Protein AF-A0A7C4LQZ0-F1 (afdb_monomer)

Solvent-accessible surface area (backbone atoms only — not comparable to full-atom values): 9774 Å² total; per-residue (Å²): 129,70,70,65,55,57,55,51,52,51,52,52,52,51,52,50,50,53,51,52,52,53,49,63,69,51,49,65,73,72,54,68,80,52,70,69,57,50,51,54,52,51,54,49,56,50,50,54,28,35,52,75,36,65,26,70,65,49,38,49,55,51,54,41,56,69,41,57,92,78,48,54,64,50,60,37,47,88,55,98,81,43,86,58,86,72,68,54,68,38,60,46,53,56,55,53,59,33,38,37,37,43,51,55,95,96,46,64,38,33,40,39,36,32,54,41,47,58,87,64,88,63,98,80,52,56,66,54,32,29,41,38,35,52,61,44,97,70,62,76,85,63,71,90,77,64,73,57,92,91,42,79,58,94,62,52,78,43,81,76,51,80,44,35,28,40,38,69

Nearest PDB structures (foldseek):
  8u1v-assembly1_B  TM=2.379E-01  e=8.436E+00  Norovirus Hu/GII.4/Sydney/NSW0514/2012/AU

Foldseek 3Di:
DPPVVVVVVVVVVVVVVVVVVVCVVCVVVVPPDDPVVLVVVLVVLQQVLQVVLVHDVNVLVQLLVVCPPPDQKAKDAPDPDGPDPDRDSSLVSLVFGMWIWHDDVVDFTKIKTWRAWDPDPDDDTIDTKIKIFGNDDDDLPDDDAPDDPNDRDDWDWADPDSGMIMID

Radius of gyration: 24.93 Å; Cα contacts (8 Å, |Δi|>4): 210; chains: 1; bounding box: 62×31×78 Å

Sequence (168 aa):
MKKNLRTRIFFCLLAALVVAILIGFLLPAYSGPSWAAQRKRQRQIVRDRVEAAGGWNVLHQQCLGLFENGKTEFFWTPIPYNVISNLPPAIAGLKPRKIEGYAAPNEPLIVRIRLFGTHSTGTRGIPYYGLWVVCSPMPETYIPTINFGGSTVTGVIQKITNSVFEVY

Structure (mmCIF, N/CA/C/O backbone):
data_AF-A0A7C4LQZ0-F1
#
_entry.id   AF-A0A7C4LQZ0-F1
#
loop_
_atom_site.group_PDB
_atom_site.id
_atom_site.type_symbol
_atom_site.label_atom_id
_atom_site.label_alt_id
_atom_site.label_comp_id
_atom_site.label_asym_id
_atom_site.label_entity_id
_atom_site.label_seq_id
_atom_site.pdbx_PDB_ins_code
_atom_site.Cartn_x
_atom_site.Cartn_y
_atom_site.Cartn_z
_atom_site.occupancy
_atom_site.B_iso_or_equiv
_atom_site.auth_seq_id
_atom_site.auth_comp_id
_atom_site.auth_asym_id
_atom_site.auth_atom_id
_atom_site.pdbx_PDB_model_num
ATOM 1 N N . MET A 1 1 ? 47.211 0.181 -58.637 1.00 55.16 1 MET A N 1
ATOM 2 C CA . MET A 1 1 ? 47.078 -0.081 -57.179 1.00 55.16 1 MET A CA 1
ATOM 3 C C . MET A 1 1 ? 45.968 0.688 -56.431 1.00 55.16 1 MET A C 1
ATOM 5 O O . MET A 1 1 ? 45.647 0.278 -55.327 1.00 55.16 1 MET A O 1
ATOM 9 N N . LYS A 1 2 ? 45.325 1.744 -56.974 1.00 54.31 2 LYS A N 1
ATOM 10 C CA . LYS A 1 2 ? 44.314 2.553 -56.236 1.00 54.31 2 LYS A CA 1
ATOM 11 C C . LYS A 1 2 ? 42.894 1.950 -56.112 1.00 54.31 2 LYS A C 1
ATOM 13 O O . LYS A 1 2 ? 42.162 2.342 -55.208 1.00 54.31 2 LYS A O 1
ATOM 18 N N . LYS A 1 3 ? 42.489 1.006 -56.978 1.00 57.69 3 LYS A N 1
ATOM 19 C CA . LYS A 1 3 ? 41.125 0.422 -56.968 1.00 57.69 3 LYS A CA 1
ATOM 20 C C . LYS A 1 3 ? 40.831 -0.401 -55.702 1.00 57.69 3 LYS A C 1
ATOM 22 O O . LYS A 1 3 ? 39.755 -0.262 -55.138 1.00 57.69 3 LYS A O 1
ATOM 27 N N . ASN A 1 4 ? 41.814 -1.142 -55.189 1.00 67.38 4 ASN A N 1
ATOM 28 C CA . ASN A 1 4 ? 41.632 -2.017 -54.021 1.00 67.38 4 ASN A CA 1
ATOM 29 C C . ASN A 1 4 ? 41.434 -1.249 -52.703 1.00 67.38 4 ASN A C 1
ATOM 31 O O . ASN A 1 4 ? 40.817 -1.773 -51.779 1.00 67.38 4 ASN A O 1
ATOM 35 N N . LEU A 1 5 ? 41.924 -0.007 -52.609 1.00 74.12 5 LEU A N 1
ATOM 36 C CA . LEU A 1 5 ? 41.797 0.812 -51.400 1.00 74.12 5 LEU A CA 1
ATOM 37 C C . LEU A 1 5 ? 40.371 1.355 -51.229 1.00 74.12 5 LEU A C 1
ATOM 39 O O . LEU A 1 5 ? 39.818 1.289 -50.137 1.00 74.12 5 LEU A O 1
ATOM 43 N N . ARG A 1 6 ? 39.746 1.823 -52.319 1.00 76.06 6 ARG A N 1
ATOM 44 C CA . ARG A 1 6 ? 38.359 2.319 -52.298 1.00 76.06 6 ARG A CA 1
ATOM 45 C C . ARG A 1 6 ? 37.364 1.218 -51.947 1.00 76.06 6 ARG A C 1
ATOM 47 O O . ARG A 1 6 ? 36.479 1.444 -51.132 1.00 76.06 6 ARG A O 1
ATOM 54 N N . THR A 1 7 ? 37.551 0.023 -52.503 1.00 78.69 7 THR A N 1
ATOM 55 C CA . THR A 1 7 ? 36.700 -1.133 -52.203 1.00 78.69 7 THR A CA 1
ATOM 56 C C . THR A 1 7 ? 36.813 -1.540 -50.732 1.00 78.69 7 THR A C 1
ATOM 58 O O . THR A 1 7 ? 35.797 -1.747 -50.080 1.00 78.69 7 THR A O 1
ATOM 61 N N . ARG A 1 8 ? 38.029 -1.569 -50.166 1.00 83.00 8 ARG A N 1
ATOM 62 C CA . ARG A 1 8 ? 38.244 -1.879 -48.740 1.00 83.00 8 ARG A CA 1
ATOM 63 C C . ARG A 1 8 ? 37.619 -0.840 -47.808 1.00 83.00 8 ARG A C 1
ATOM 65 O O . ARG A 1 8 ? 36.958 -1.221 -46.852 1.00 83.00 8 ARG A O 1
ATOM 72 N N . ILE A 1 9 ? 37.773 0.452 -48.110 1.00 83.44 9 ILE A N 1
ATOM 73 C CA . ILE A 1 9 ? 37.155 1.534 -47.325 1.00 83.44 9 ILE A CA 1
ATOM 74 C C . ILE A 1 9 ? 35.628 1.410 -47.347 1.00 83.44 9 ILE A C 1
ATOM 76 O O . ILE A 1 9 ? 34.993 1.519 -46.302 1.00 83.44 9 ILE A O 1
ATOM 80 N N . PHE A 1 10 ? 35.045 1.127 -48.515 1.00 85.12 10 PHE A N 1
ATOM 81 C CA . PHE A 1 10 ? 33.604 0.934 -48.650 1.00 85.12 10 PHE A CA 1
ATOM 82 C C . PHE A 1 10 ? 33.094 -0.237 -47.797 1.00 85.12 10 PHE A C 1
ATOM 84 O O . PHE A 1 10 ? 32.128 -0.072 -47.057 1.00 85.12 10 PHE A O 1
ATOM 91 N N . PHE A 1 11 ? 33.775 -1.387 -47.824 1.00 87.38 11 PHE A N 1
ATOM 92 C CA . PHE A 1 11 ? 33.406 -2.532 -46.985 1.00 87.38 11 PHE A CA 1
ATOM 93 C C . PHE A 1 11 ? 33.560 -2.249 -45.485 1.00 87.38 11 PHE A C 1
ATOM 95 O O . PHE A 1 11 ? 32.699 -2.661 -44.712 1.00 87.38 11 PHE A O 1
ATOM 102 N N . CYS A 1 12 ? 34.592 -1.511 -45.062 1.00 88.00 12 CYS A N 1
ATOM 103 C CA . CYS A 1 12 ? 34.747 -1.117 -43.658 1.00 88.00 12 CYS A CA 1
ATOM 104 C C . CYS A 1 12 ? 33.623 -0.183 -43.190 1.00 88.00 12 CYS A C 1
ATOM 106 O O . CYS A 1 12 ? 33.100 -0.364 -42.094 1.00 88.00 12 CYS A O 1
ATOM 108 N N . LEU A 1 13 ? 33.226 0.791 -44.016 1.00 89.06 13 LEU A N 1
ATOM 109 C CA . LEU A 1 13 ? 32.120 1.698 -43.696 1.00 89.06 13 LEU A CA 1
ATOM 110 C C . LEU A 1 13 ? 30.779 0.960 -43.652 1.00 89.06 13 LEU A C 1
ATOM 112 O O . LEU A 1 13 ? 29.986 1.196 -42.745 1.00 89.06 13 LEU A O 1
ATOM 116 N N . LEU A 1 14 ? 30.550 0.031 -44.584 1.00 91.19 14 LEU A N 1
ATOM 117 C CA . LEU A 1 14 ? 29.354 -0.808 -44.593 1.00 91.19 14 LEU A CA 1
ATOM 118 C C . LEU A 1 14 ? 29.297 -1.706 -43.347 1.00 91.19 14 LEU A C 1
ATOM 120 O O . LEU A 1 14 ? 28.261 -1.785 -42.695 1.00 91.19 14 LEU A O 1
ATOM 124 N N . ALA A 1 15 ? 30.415 -2.336 -42.976 1.00 89.94 15 ALA A N 1
ATOM 125 C CA . ALA A 1 15 ? 30.504 -3.154 -41.770 1.00 89.94 15 ALA A CA 1
ATOM 126 C C . ALA A 1 15 ? 30.275 -2.322 -40.497 1.00 89.94 15 ALA A C 1
ATOM 128 O O . ALA A 1 15 ? 29.508 -2.733 -39.630 1.00 89.94 15 ALA A O 1
ATOM 129 N N . ALA A 1 16 ? 30.871 -1.129 -40.404 1.00 89.19 16 ALA A N 1
ATOM 130 C CA . ALA A 1 16 ? 30.655 -0.215 -39.284 1.00 89.19 16 ALA A CA 1
ATOM 131 C C . ALA A 1 16 ? 29.189 0.241 -39.184 1.00 89.19 16 ALA A C 1
ATOM 133 O O . ALA A 1 16 ? 28.641 0.292 -38.085 1.00 89.19 16 ALA A O 1
ATOM 134 N N . LEU A 1 17 ? 28.534 0.510 -40.319 1.00 91.38 17 LEU A N 1
ATOM 135 C CA . LEU A 1 17 ? 27.113 0.855 -40.371 1.00 91.38 17 LEU A CA 1
ATOM 136 C C . LEU A 1 17 ? 26.239 -0.304 -39.875 1.00 91.38 17 LEU A C 1
ATOM 138 O O . LEU A 1 17 ? 25.355 -0.093 -39.049 1.00 91.38 17 LEU A O 1
ATOM 142 N N . VAL A 1 18 ? 26.504 -1.531 -40.330 1.00 91.56 18 VAL A N 1
ATOM 143 C CA . VAL A 1 18 ? 25.766 -2.727 -39.891 1.00 91.56 18 VAL A CA 1
ATOM 144 C C . VAL A 1 18 ? 25.942 -2.952 -38.390 1.00 91.56 18 VAL A C 1
ATOM 146 O O . VAL A 1 18 ? 24.959 -3.185 -37.691 1.00 91.56 18 VAL A O 1
ATOM 149 N N . VAL A 1 19 ? 27.164 -2.813 -37.868 1.00 90.31 19 VAL A N 1
ATOM 150 C CA . VAL A 1 19 ? 27.434 -2.919 -36.427 1.00 90.31 19 VAL A CA 1
ATOM 151 C C . VAL A 1 19 ? 26.705 -1.820 -35.647 1.00 90.31 19 VAL A C 1
ATOM 153 O O . VAL A 1 19 ? 26.077 -2.119 -34.636 1.00 90.31 19 VAL A O 1
ATOM 156 N N . ALA A 1 20 ? 26.711 -0.573 -36.124 1.00 87.00 20 ALA A N 1
ATOM 157 C CA . ALA A 1 20 ? 25.995 0.528 -35.480 1.00 87.00 20 ALA A CA 1
ATOM 158 C C . ALA A 1 20 ? 24.473 0.303 -35.453 1.00 87.00 20 ALA A C 1
ATOM 160 O O . ALA A 1 20 ? 23.835 0.557 -34.432 1.00 87.00 20 ALA A O 1
ATOM 161 N N . ILE A 1 21 ? 23.896 -0.228 -36.538 1.00 87.06 21 ILE A N 1
ATOM 162 C CA . ILE A 1 21 ? 22.474 -0.590 -36.610 1.00 87.06 21 ILE A CA 1
ATOM 163 C C . ILE A 1 21 ? 22.163 -1.719 -35.619 1.00 87.06 21 ILE A C 1
ATOM 165 O O . ILE A 1 21 ? 21.220 -1.602 -34.839 1.00 87.06 21 ILE A O 1
ATOM 169 N N . LEU A 1 22 ? 22.974 -2.781 -35.590 1.00 83.44 22 LEU A N 1
ATOM 170 C CA . LEU A 1 22 ? 22.795 -3.897 -34.656 1.00 83.44 22 LEU A CA 1
ATOM 171 C C . LEU A 1 22 ? 22.898 -3.441 -33.193 1.00 83.44 22 LEU A C 1
ATOM 173 O O . LEU A 1 22 ? 22.072 -3.832 -32.372 1.00 83.44 22 LEU A O 1
ATOM 177 N N . ILE A 1 23 ? 23.851 -2.563 -32.871 1.00 79.50 23 ILE A N 1
ATOM 178 C CA . ILE A 1 23 ? 23.969 -1.957 -31.539 1.00 79.50 23 ILE A CA 1
ATOM 179 C C . ILE A 1 23 ? 22.724 -1.115 -31.226 1.00 79.50 23 ILE A C 1
ATOM 181 O O . ILE A 1 23 ? 22.154 -1.256 -30.148 1.00 79.50 23 ILE A O 1
ATOM 185 N N . GLY A 1 24 ? 22.243 -0.300 -32.171 1.00 76.31 24 GLY A N 1
ATOM 186 C CA . GLY A 1 24 ? 21.025 0.501 -32.014 1.00 76.31 24 GLY A CA 1
ATOM 187 C C . GLY A 1 24 ? 19.773 -0.324 -31.697 1.00 76.31 24 GLY A C 1
ATOM 188 O O . GLY A 1 24 ? 18.963 0.097 -30.875 1.00 76.31 24 GLY A O 1
ATOM 189 N N . PHE A 1 25 ? 19.640 -1.519 -32.279 1.00 72.69 25 PHE A N 1
ATOM 190 C CA . PHE A 1 25 ? 18.537 -2.443 -31.986 1.00 72.69 25 PHE A CA 1
ATOM 191 C C . PHE A 1 25 ? 18.699 -3.207 -30.662 1.00 72.69 25 PHE A C 1
ATOM 193 O O . PHE A 1 25 ? 17.697 -3.572 -30.049 1.00 72.69 25 PHE A O 1
ATOM 200 N N . LEU A 1 26 ? 19.931 -3.436 -30.196 1.00 66.62 26 LEU A N 1
ATOM 201 C CA . LEU A 1 26 ? 20.209 -4.165 -28.950 1.00 66.62 26 LEU A CA 1
ATOM 202 C C . LEU A 1 26 ? 20.240 -3.260 -27.704 1.00 66.62 26 LEU A C 1
ATOM 204 O O . LEU A 1 26 ? 19.975 -3.729 -26.598 1.00 66.62 26 LEU A O 1
ATOM 208 N N . LEU A 1 27 ? 20.513 -1.960 -27.856 1.00 62.31 27 LEU A N 1
ATOM 209 C CA . LEU A 1 27 ? 20.571 -0.996 -26.747 1.00 62.31 27 LEU A CA 1
ATOM 210 C C . LEU A 1 27 ? 19.259 -0.851 -25.939 1.00 62.31 27 LEU A C 1
ATOM 212 O O . LEU A 1 27 ? 19.346 -0.815 -24.707 1.00 62.31 27 LEU A O 1
ATOM 216 N N . PRO A 1 28 ? 18.049 -0.830 -26.543 1.00 59.34 28 PRO A N 1
ATOM 217 C CA . PRO A 1 28 ? 16.790 -0.744 -25.796 1.00 59.34 28 PRO A CA 1
ATOM 218 C C . PRO A 1 28 ? 16.551 -1.934 -24.860 1.00 59.34 28 PRO A C 1
ATOM 220 O O . PRO A 1 28 ? 15.840 -1.795 -23.869 1.00 59.34 28 PRO A O 1
ATOM 223 N N . ALA A 1 29 ? 17.151 -3.095 -25.147 1.00 58.00 29 ALA A N 1
ATOM 224 C CA . ALA A 1 29 ? 17.034 -4.285 -24.307 1.00 58.00 29 ALA A CA 1
ATOM 225 C C . ALA A 1 29 ? 17.893 -4.201 -23.029 1.00 58.00 29 ALA A C 1
ATOM 227 O O . ALA A 1 29 ? 17.626 -4.915 -22.063 1.00 58.00 29 ALA A O 1
ATOM 228 N N . TYR A 1 30 ? 18.906 -3.326 -23.000 1.00 59.34 30 TYR A N 1
ATOM 229 C CA . TYR A 1 30 ? 19.815 -3.169 -21.857 1.00 59.34 30 TYR A CA 1
ATOM 230 C C . TYR A 1 30 ? 19.331 -2.119 -20.843 1.00 59.34 30 TYR A C 1
ATOM 232 O O . TYR A 1 30 ? 19.638 -2.177 -19.645 1.00 59.34 30 TYR A O 1
ATOM 240 N N . SER A 1 31 ? 18.530 -1.157 -21.303 1.00 61.38 31 SER A N 1
ATOM 241 C CA . SER A 1 31 ? 17.710 -0.321 -20.434 1.00 61.38 31 SER A CA 1
ATOM 242 C C . SER A 1 31 ? 16.504 -1.144 -19.995 1.00 61.38 31 SER A C 1
ATOM 244 O O . SER A 1 31 ? 15.602 -1.380 -20.790 1.00 61.38 31 SER A O 1
ATOM 246 N N . GLY A 1 32 ? 16.491 -1.617 -18.747 1.00 65.00 32 GLY A N 1
ATOM 247 C CA . GLY A 1 32 ? 15.326 -2.300 -18.177 1.00 65.00 32 GLY A CA 1
ATOM 248 C C . GLY A 1 32 ? 14.010 -1.519 -18.372 1.00 65.00 32 GLY A C 1
ATOM 249 O O . GLY A 1 32 ? 14.022 -0.365 -18.805 1.00 65.00 32 GLY A O 1
ATOM 250 N N . PRO A 1 33 ? 12.854 -2.127 -18.051 1.00 69.88 33 PRO A N 1
ATOM 251 C CA . PRO A 1 33 ? 11.552 -1.524 -18.325 1.00 69.88 33 PRO A CA 1
ATOM 252 C C . PRO A 1 33 ? 11.461 -0.103 -17.762 1.00 69.88 33 PRO A C 1
ATOM 254 O O . PRO A 1 33 ? 11.944 0.174 -16.664 1.00 69.88 33 PRO A O 1
ATOM 257 N N . SER A 1 34 ? 10.810 0.794 -18.507 1.00 80.19 34 SER A N 1
ATOM 258 C CA . SER A 1 34 ? 10.592 2.163 -18.041 1.00 80.19 34 SER A CA 1
ATOM 259 C C . SER A 1 34 ? 9.824 2.172 -16.715 1.00 80.19 34 SER A C 1
ATOM 261 O O . SER A 1 34 ? 9.011 1.285 -16.435 1.00 80.19 34 SER A O 1
ATOM 263 N N . TRP A 1 35 ? 10.015 3.220 -15.911 1.00 76.31 35 TRP A N 1
ATOM 264 C CA . TRP A 1 35 ? 9.302 3.361 -14.639 1.00 76.31 35 TRP A CA 1
ATOM 265 C C . TRP A 1 35 ? 7.782 3.308 -14.791 1.00 76.31 35 TRP A C 1
ATOM 267 O O . TRP A 1 35 ? 7.094 2.702 -13.971 1.00 76.31 35 TRP A O 1
ATOM 277 N N . ALA A 1 36 ? 7.249 3.887 -15.868 1.00 81.25 36 ALA A N 1
ATOM 278 C CA . ALA A 1 36 ? 5.826 3.821 -16.175 1.00 81.25 36 ALA A CA 1
ATOM 279 C C . ALA A 1 36 ? 5.353 2.373 -16.399 1.00 81.25 36 ALA A C 1
ATOM 281 O O . ALA A 1 36 ? 4.325 1.972 -15.850 1.00 81.25 36 ALA A O 1
ATOM 282 N N . ALA A 1 37 ? 6.123 1.570 -17.143 1.00 84.56 37 ALA A N 1
ATOM 283 C CA . ALA A 1 37 ? 5.816 0.162 -17.372 1.00 84.56 37 ALA A CA 1
ATOM 284 C C . ALA A 1 37 ? 5.903 -0.660 -16.076 1.00 84.56 37 ALA A C 1
ATOM 286 O O . ALA A 1 37 ? 5.025 -1.480 -15.800 1.00 84.56 37 ALA A O 1
ATOM 287 N N . GLN A 1 38 ? 6.914 -0.403 -15.240 1.00 84.19 38 GLN A N 1
ATOM 288 C CA . GLN A 1 38 ? 7.061 -1.078 -13.952 1.00 84.19 38 GLN A CA 1
ATOM 289 C C . GLN A 1 38 ? 5.915 -0.745 -12.988 1.00 84.19 38 GLN A C 1
ATOM 291 O O . GLN A 1 38 ? 5.345 -1.666 -12.405 1.00 84.19 38 GLN A O 1
ATOM 296 N N . ARG A 1 39 ? 5.517 0.531 -12.875 1.00 84.50 39 ARG A N 1
ATOM 297 C CA . ARG A 1 39 ? 4.362 0.946 -12.060 1.00 84.50 39 ARG A CA 1
ATOM 298 C C . ARG A 1 39 ? 3.065 0.316 -12.549 1.00 84.50 39 ARG A C 1
ATOM 300 O O . ARG A 1 39 ? 2.304 -0.206 -11.741 1.00 84.50 39 ARG A O 1
ATOM 307 N N . LYS A 1 40 ? 2.831 0.293 -13.868 1.00 89.44 40 LYS A N 1
ATOM 308 C CA . LYS A 1 40 ? 1.658 -0.373 -14.457 1.00 89.44 40 LYS A CA 1
ATOM 309 C C . LYS A 1 40 ? 1.615 -1.854 -14.073 1.00 89.44 40 LYS A C 1
ATOM 311 O O . LYS A 1 40 ? 0.570 -2.345 -13.656 1.00 89.44 40 LYS A O 1
ATOM 316 N N . ARG A 1 41 ? 2.754 -2.549 -14.154 1.00 90.31 41 ARG A N 1
ATOM 317 C CA . ARG A 1 41 ? 2.868 -3.958 -13.756 1.00 90.31 41 ARG A CA 1
ATOM 318 C C . ARG A 1 41 ? 2.640 -4.162 -12.256 1.00 90.31 41 ARG A C 1
ATOM 320 O O . ARG A 1 41 ? 1.913 -5.075 -11.884 1.00 90.31 41 ARG A O 1
ATOM 327 N N . GLN A 1 42 ? 3.237 -3.330 -11.402 1.00 91.38 42 GLN A N 1
ATOM 328 C CA . GLN A 1 42 ? 3.035 -3.385 -9.950 1.00 91.38 42 GLN A CA 1
ATOM 329 C C . GLN A 1 42 ? 1.563 -3.174 -9.589 1.00 91.38 42 GLN A C 1
ATOM 331 O O . GLN A 1 42 ? 1.0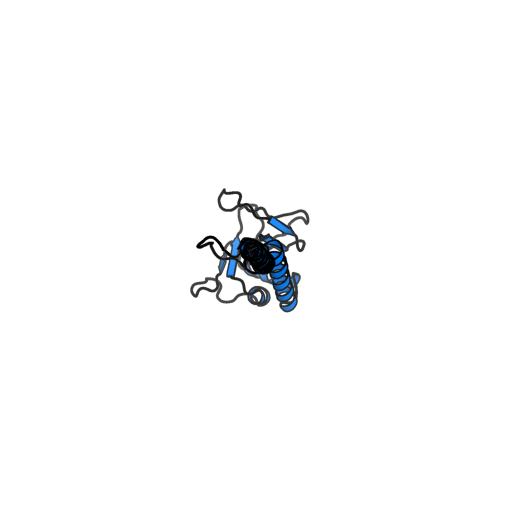03 -3.988 -8.864 1.00 91.38 42 GLN A O 1
ATOM 336 N N . ARG A 1 43 ? 0.918 -2.152 -10.163 1.00 92.50 43 ARG A N 1
ATOM 337 C CA . ARG A 1 43 ? -0.509 -1.869 -9.966 1.00 92.50 43 ARG A CA 1
ATOM 338 C C . ARG A 1 43 ? -1.380 -3.060 -10.362 1.00 92.50 43 ARG A C 1
ATOM 340 O O . ARG A 1 43 ? -2.294 -3.395 -9.617 1.00 92.50 43 ARG A O 1
ATOM 347 N N . GLN A 1 44 ? -1.086 -3.712 -11.490 1.00 95.62 44 GLN A N 1
ATOM 348 C CA . GLN A 1 44 ? -1.826 -4.905 -11.907 1.00 95.62 44 GLN A CA 1
ATOM 349 C C . GLN A 1 44 ? -1.672 -6.044 -10.895 1.00 95.62 44 GLN A C 1
ATOM 351 O O . GLN A 1 44 ? -2.670 -6.544 -10.400 1.00 95.62 44 GLN A O 1
ATOM 356 N N . ILE A 1 45 ? -0.438 -6.369 -10.493 1.00 95.81 45 ILE A N 1
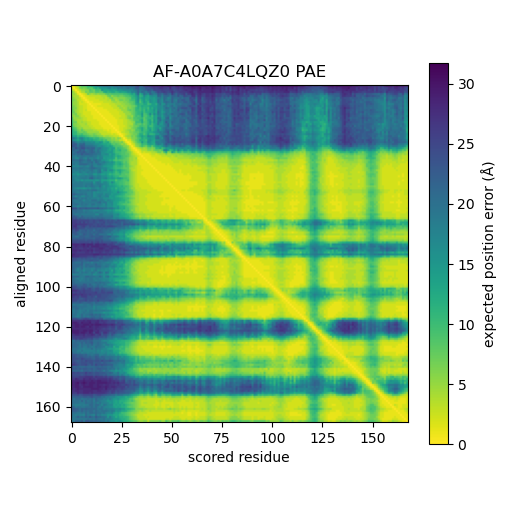ATOM 357 C CA . ILE A 1 45 ? -0.180 -7.418 -9.493 1.00 95.81 45 ILE A CA 1
ATOM 358 C C . ILE A 1 45 ? -0.945 -7.150 -8.191 1.00 95.81 45 ILE A C 1
ATOM 360 O O . ILE A 1 45 ? -1.430 -8.080 -7.552 1.00 95.81 45 ILE A O 1
ATOM 364 N N . VAL A 1 46 ? -1.027 -5.888 -7.765 1.00 96.12 46 VAL A N 1
ATOM 365 C CA . VAL A 1 46 ? -1.742 -5.523 -6.538 1.00 96.12 46 VAL A CA 1
ATOM 366 C C . VAL A 1 46 ? -3.245 -5.661 -6.708 1.00 96.12 46 VAL A C 1
ATOM 368 O O . VAL A 1 46 ? -3.872 -6.220 -5.817 1.00 96.12 46 VAL A O 1
ATOM 371 N N . ARG A 1 47 ? -3.810 -5.241 -7.844 1.00 97.06 47 ARG A N 1
ATOM 372 C CA . ARG A 1 47 ? -5.226 -5.487 -8.158 1.00 97.06 47 ARG A CA 1
ATOM 373 C C . ARG A 1 47 ? -5.549 -6.976 -8.129 1.00 97.06 47 ARG A C 1
ATOM 375 O O . ARG A 1 47 ? -6.433 -7.361 -7.377 1.00 97.06 47 ARG A O 1
ATOM 382 N N . ASP A 1 48 ? -4.762 -7.799 -8.820 1.00 98.12 48 ASP A N 1
ATOM 383 C CA . ASP A 1 48 ? -4.970 -9.251 -8.875 1.00 98.12 48 ASP A CA 1
ATOM 384 C C . ASP A 1 48 ? -4.936 -9.879 -7.470 1.00 98.12 48 ASP A C 1
ATOM 386 O O . ASP A 1 48 ? -5.762 -10.722 -7.127 1.00 98.12 48 ASP A O 1
ATOM 390 N N . ARG A 1 49 ? -3.998 -9.445 -6.614 1.00 98.00 49 ARG A N 1
ATOM 391 C CA . ARG A 1 49 ? -3.905 -9.923 -5.223 1.00 98.00 49 ARG A CA 1
ATOM 392 C C . ARG A 1 49 ? -5.083 -9.477 -4.370 1.00 98.00 49 ARG A C 1
ATOM 394 O O . ARG A 1 49 ? -5.531 -10.249 -3.532 1.00 98.00 49 ARG A O 1
ATOM 401 N N . VAL A 1 50 ? -5.556 -8.246 -4.552 1.00 97.75 50 VAL A N 1
ATOM 402 C CA . VAL A 1 50 ? -6.720 -7.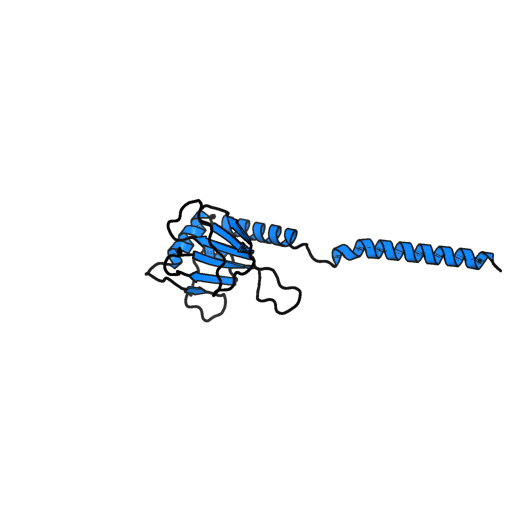736 -3.821 1.00 97.75 50 VAL A CA 1
ATOM 403 C C . VAL A 1 50 ? -7.978 -8.476 -4.243 1.00 97.75 50 VAL A C 1
ATOM 405 O O . VAL A 1 50 ? -8.744 -8.890 -3.382 1.00 97.75 50 VAL A O 1
ATOM 408 N N . GLU A 1 51 ? -8.175 -8.694 -5.539 1.00 97.94 51 GLU A N 1
ATOM 409 C CA . GLU A 1 51 ? -9.301 -9.469 -6.062 1.00 97.94 51 GLU A CA 1
ATOM 410 C C . GLU A 1 51 ? -9.275 -10.907 -5.532 1.00 97.94 51 GLU A C 1
ATOM 412 O O . GLU A 1 51 ? -10.267 -11.365 -4.967 1.00 97.94 51 GLU A O 1
ATOM 417 N N . ALA A 1 52 ? -8.119 -11.577 -5.585 1.00 97.94 52 ALA A N 1
ATOM 418 C CA . ALA A 1 52 ? -7.941 -12.913 -5.012 1.00 97.94 52 ALA A CA 1
ATOM 419 C C . ALA A 1 52 ? -8.170 -12.963 -3.487 1.00 97.94 52 ALA A C 1
ATOM 421 O O . ALA A 1 52 ? -8.515 -14.010 -2.945 1.00 97.94 52 ALA A O 1
ATOM 422 N N . ALA A 1 53 ? -7.989 -11.838 -2.794 1.00 96.25 53 ALA A N 1
ATOM 423 C CA . ALA A 1 53 ? -8.227 -11.681 -1.362 1.00 96.25 53 ALA A CA 1
ATOM 424 C C . ALA A 1 53 ? -9.677 -11.286 -1.001 1.00 96.25 53 ALA A C 1
ATOM 426 O O . ALA A 1 53 ? -9.964 -11.053 0.173 1.00 96.25 53 ALA A O 1
ATOM 427 N N . GLY A 1 54 ? -10.588 -11.199 -1.978 1.00 96.88 54 GLY A N 1
ATOM 428 C CA . GLY A 1 54 ? -11.996 -10.837 -1.760 1.00 96.88 54 GLY A CA 1
ATOM 429 C C . GLY A 1 54 ? -12.338 -9.366 -2.031 1.00 96.88 54 GLY A C 1
ATOM 430 O O . GLY A 1 54 ? -13.447 -8.925 -1.738 1.00 96.88 54 GLY A O 1
ATOM 431 N N . GLY A 1 55 ? -11.417 -8.597 -2.610 1.00 97.44 55 GLY A N 1
ATOM 432 C CA . GLY A 1 55 ? -11.645 -7.228 -3.072 1.00 97.44 55 GLY A CA 1
ATOM 433 C C . GLY A 1 55 ? -11.311 -6.128 -2.056 1.00 97.44 55 GLY A C 1
ATOM 434 O O . GLY A 1 55 ? -10.968 -6.370 -0.897 1.00 97.44 55 GLY A O 1
ATOM 435 N N . TRP A 1 56 ? -11.423 -4.872 -2.505 1.00 96.75 56 TRP A N 1
ATOM 436 C CA . TRP A 1 56 ? -11.029 -3.681 -1.734 1.00 96.75 56 TRP A CA 1
ATOM 437 C C . TRP A 1 56 ? -11.796 -3.511 -0.420 1.00 96.75 56 TRP A C 1
ATOM 439 O O . TRP A 1 56 ? -11.220 -3.047 0.561 1.00 96.75 56 TRP A O 1
ATOM 449 N N . ASN A 1 57 ? -13.077 -3.893 -0.388 1.00 96.00 57 ASN A N 1
ATOM 450 C CA . ASN A 1 57 ? -13.901 -3.779 0.815 1.00 96.00 57 ASN A CA 1
ATOM 451 C C . ASN A 1 57 ? -13.424 -4.735 1.920 1.00 96.00 57 ASN A C 1
ATOM 453 O O . ASN A 1 57 ? -13.278 -4.325 3.067 1.00 96.00 57 ASN A O 1
ATOM 457 N N . VAL A 1 58 ? -13.107 -5.988 1.571 1.00 97.19 58 VAL A N 1
ATOM 458 C CA . VAL A 1 58 ? -12.572 -6.971 2.528 1.00 97.19 58 VAL A CA 1
ATOM 459 C C . VAL A 1 58 ? -11.219 -6.512 3.068 1.00 97.19 58 VAL A C 1
ATOM 461 O O . VAL A 1 58 ? -10.983 -6.585 4.273 1.00 97.19 58 VAL A O 1
ATOM 464 N N . LEU A 1 59 ? -10.354 -5.978 2.199 1.00 97.12 59 LEU A N 1
ATOM 465 C CA . LEU A 1 59 ? -9.087 -5.389 2.624 1.00 97.12 59 LEU A CA 1
ATOM 466 C C . LEU A 1 59 ? -9.303 -4.239 3.621 1.00 97.12 59 LEU A C 1
ATOM 468 O O . LEU A 1 59 ? -8.655 -4.212 4.664 1.00 97.12 59 LEU A O 1
ATOM 472 N N . HIS A 1 60 ? -10.219 -3.313 3.321 1.00 95.50 60 HIS A N 1
ATOM 473 C CA . HIS A 1 60 ? -10.534 -2.174 4.189 1.00 95.50 60 HIS A CA 1
ATOM 474 C C . HIS A 1 60 ? -11.039 -2.614 5.568 1.00 95.50 60 HIS A C 1
ATOM 476 O O . HIS A 1 60 ? -10.507 -2.155 6.576 1.00 95.50 60 HIS A O 1
ATOM 482 N N . GLN A 1 61 ? -11.976 -3.564 5.620 1.00 94.81 61 GLN A N 1
ATOM 483 C CA . GLN A 1 61 ? -12.497 -4.123 6.874 1.00 94.81 61 GLN A CA 1
ATOM 484 C C . GLN A 1 61 ? -11.406 -4.796 7.713 1.00 94.81 61 GLN A C 1
ATOM 486 O O . GLN A 1 61 ? -11.335 -4.607 8.924 1.00 94.81 61 GLN A O 1
ATOM 491 N N . GLN A 1 62 ? -10.496 -5.536 7.081 1.00 94.75 62 GLN A N 1
ATOM 492 C CA . GLN A 1 62 ? -9.387 -6.150 7.809 1.00 94.75 62 GLN A CA 1
ATOM 493 C C . GLN A 1 62 ? -8.343 -5.131 8.282 1.00 94.75 62 GLN A C 1
ATOM 495 O O . GLN A 1 62 ? -7.731 -5.338 9.327 1.00 94.75 62 GLN A O 1
ATOM 500 N N . CYS A 1 63 ? -8.141 -4.028 7.553 1.00 93.62 63 CYS A N 1
ATOM 501 C CA . CYS A 1 63 ? -7.305 -2.919 8.017 1.00 93.62 63 CYS A CA 1
ATOM 502 C C . CYS A 1 63 ? -7.928 -2.190 9.213 1.00 93.62 63 CYS A C 1
ATOM 504 O O . CYS A 1 63 ? -7.197 -1.855 10.141 1.00 93.62 63 CYS A O 1
ATOM 506 N N . LEU A 1 64 ? -9.253 -1.999 9.225 1.00 92.06 64 LEU A N 1
ATOM 507 C CA . LEU A 1 64 ? -9.982 -1.480 10.387 1.00 92.06 64 LEU A CA 1
ATOM 508 C C . LEU A 1 64 ? -9.740 -2.358 11.622 1.00 92.06 64 LEU A C 1
ATOM 510 O O . LEU A 1 64 ? -9.394 -1.838 12.682 1.00 92.06 64 LEU A O 1
ATOM 514 N N . GLY A 1 65 ? -9.810 -3.682 11.450 1.00 91.00 65 GLY A N 1
ATOM 515 C CA . GLY A 1 65 ? -9.557 -4.656 12.514 1.00 91.00 65 GLY A CA 1
ATOM 516 C C . GLY A 1 65 ? -8.162 -4.568 13.151 1.00 91.00 65 GLY A C 1
ATOM 517 O O . GLY A 1 65 ? -7.977 -4.946 14.304 1.00 91.00 65 GLY A O 1
ATOM 518 N N . LEU A 1 66 ? -7.157 -4.023 12.451 1.00 89.44 66 LEU A N 1
ATOM 519 C CA . LEU A 1 66 ? -5.812 -3.856 13.021 1.00 89.44 66 LEU A CA 1
ATOM 520 C C . LEU A 1 66 ? -5.741 -2.786 14.123 1.00 89.44 66 LEU A C 1
ATOM 522 O O . LEU A 1 66 ? -4.828 -2.835 14.948 1.00 89.44 66 LEU A O 1
ATOM 526 N N . PHE A 1 67 ? -6.685 -1.843 14.145 1.00 86.75 67 PHE A N 1
ATOM 527 C CA . PHE A 1 67 ? -6.801 -0.819 15.188 1.00 86.75 67 PHE A CA 1
ATOM 528 C C . PHE A 1 67 ? -7.716 -1.253 16.352 1.00 86.75 67 PHE A C 1
ATOM 530 O O . PHE A 1 67 ? -7.967 -0.473 17.273 1.00 86.75 67 PHE A O 1
ATOM 537 N N . GLU A 1 68 ? -8.210 -2.496 16.353 1.00 76.75 68 GLU A N 1
ATOM 538 C CA . GLU A 1 68 ? -9.005 -3.026 17.462 1.00 76.75 68 GLU A CA 1
ATOM 539 C C . GLU A 1 68 ? -8.213 -3.016 18.781 1.00 76.75 68 GLU A C 1
ATOM 541 O O . GLU A 1 68 ? -6.990 -3.186 18.819 1.00 76.75 68 GLU A O 1
ATOM 546 N N . ASN A 1 69 ? -8.934 -2.847 19.893 1.00 68.06 69 ASN A N 1
ATOM 547 C CA . ASN A 1 69 ? -8.395 -2.712 21.255 1.00 68.06 69 ASN A CA 1
ATOM 548 C C . ASN A 1 69 ? -7.653 -1.394 21.545 1.00 68.06 69 ASN A C 1
ATOM 550 O O . ASN A 1 69 ? -6.841 -1.335 22.466 1.00 68.06 69 ASN A O 1
ATOM 554 N N . GLY A 1 70 ? -7.923 -0.331 20.780 1.00 65.38 70 GLY A N 1
ATOM 555 C CA . GLY A 1 70 ? -7.414 1.016 21.072 1.00 65.38 70 GLY A CA 1
ATOM 556 C C . GLY A 1 70 ? -5.936 1.221 20.738 1.00 65.38 70 GLY A C 1
ATOM 557 O O . GLY A 1 70 ? -5.345 2.215 21.154 1.00 65.38 70 GLY A O 1
ATOM 558 N N . LYS A 1 71 ? -5.326 0.302 19.979 1.00 77.94 71 LYS A N 1
ATOM 559 C CA . LYS A 1 71 ? -3.989 0.514 19.421 1.00 77.94 71 LYS A CA 1
ATOM 560 C C . LYS A 1 71 ? -4.072 1.633 18.395 1.00 77.94 71 LYS A C 1
ATOM 562 O O . LYS A 1 71 ? -4.869 1.550 17.473 1.00 77.94 71 LYS A O 1
ATOM 567 N N . THR A 1 72 ? -3.245 2.657 18.542 1.00 79.38 72 THR A N 1
ATOM 568 C CA . THR A 1 72 ? -3.173 3.802 17.621 1.00 79.38 72 THR A CA 1
ATOM 569 C C . THR A 1 72 ? -1.956 3.734 16.704 1.00 79.38 72 THR A C 1
ATOM 571 O O . THR A 1 72 ? -1.957 4.302 15.615 1.00 79.38 72 THR A O 1
ATOM 574 N N . GLU A 1 73 ? -0.936 2.983 17.111 1.00 85.69 73 GLU A N 1
ATOM 575 C CA . GLU A 1 73 ? 0.295 2.801 16.359 1.00 85.69 73 GLU A CA 1
ATOM 576 C C . GLU A 1 73 ? 0.717 1.336 16.376 1.00 85.69 73 GLU A C 1
ATOM 578 O O . GLU A 1 73 ? 0.619 0.643 17.393 1.00 85.69 73 GLU A O 1
ATOM 583 N N . PHE A 1 74 ? 1.188 0.851 15.232 1.00 86.38 74 PHE A N 1
ATOM 584 C CA . PHE A 1 74 ? 1.763 -0.482 15.126 1.00 86.38 74 PHE A CA 1
ATOM 585 C C . PHE A 1 74 ? 2.678 -0.593 13.915 1.00 86.38 74 PHE A C 1
ATOM 587 O O . PHE A 1 74 ? 2.589 0.164 12.949 1.00 86.38 74 PHE A O 1
ATOM 594 N N . PHE A 1 75 ? 3.533 -1.606 13.944 1.00 87.56 75 PHE A N 1
ATOM 595 C CA . PHE A 1 75 ? 4.424 -1.926 12.846 1.00 87.56 75 PHE A CA 1
ATOM 596 C C . PHE A 1 75 ? 4.538 -3.441 12.684 1.00 87.56 75 PHE A C 1
ATOM 598 O O . PHE A 1 75 ? 4.552 -4.197 13.658 1.00 87.56 75 PHE A O 1
ATOM 605 N N . TRP A 1 76 ? 4.629 -3.876 11.431 1.00 89.06 76 TRP A N 1
ATOM 606 C CA . TRP A 1 76 ? 4.873 -5.259 11.056 1.00 89.06 76 TRP A CA 1
ATOM 607 C C . TRP A 1 76 ? 5.827 -5.337 9.865 1.00 89.06 76 TRP A C 1
ATOM 609 O O . TRP A 1 76 ? 5.724 -4.568 8.906 1.00 89.06 76 TRP A O 1
ATOM 619 N N . THR A 1 77 ? 6.717 -6.324 9.891 1.00 87.19 77 THR A N 1
ATOM 620 C CA . THR A 1 77 ? 7.567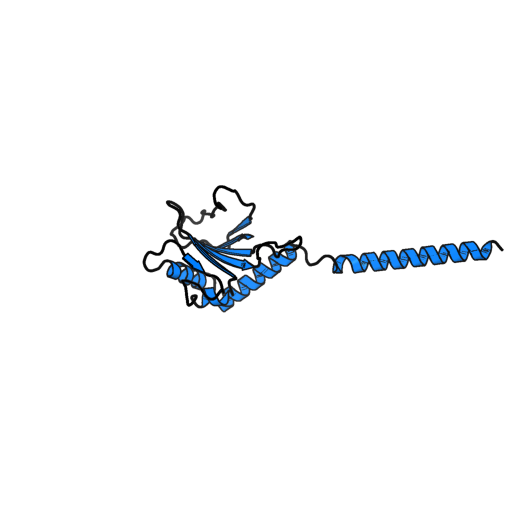 -6.744 8.768 1.00 87.19 77 THR A CA 1
ATOM 621 C C . THR A 1 77 ? 7.614 -8.262 8.691 1.00 87.19 77 THR A C 1
ATOM 623 O O . THR A 1 77 ? 7.286 -8.917 9.653 1.00 87.19 77 THR A O 1
ATOM 626 N N . PRO A 1 78 ? 8.073 -8.899 7.615 1.00 82.06 78 PRO A N 1
ATOM 627 C CA . PRO A 1 78 ? 8.233 -10.358 7.605 1.00 82.06 78 PRO A CA 1
ATOM 628 C C . PRO A 1 78 ? 9.388 -10.891 8.494 1.00 82.06 78 PRO A C 1
ATOM 630 O O . PRO A 1 78 ? 9.723 -12.067 8.412 1.00 82.06 78 PRO A O 1
ATOM 633 N N . ILE A 1 79 ? 10.029 -10.050 9.316 1.00 79.31 79 ILE A N 1
ATOM 634 C CA . ILE A 1 79 ? 11.210 -10.380 10.135 1.00 79.31 79 ILE A CA 1
ATOM 635 C C . ILE A 1 79 ? 10.745 -10.985 11.480 1.00 79.31 79 ILE A C 1
ATOM 637 O O . ILE A 1 79 ? 9.759 -10.498 12.019 1.00 79.31 79 ILE A O 1
ATOM 641 N N . PRO A 1 80 ? 11.415 -11.998 12.063 1.00 61.78 80 PRO A N 1
ATOM 642 C CA . PRO A 1 80 ? 10.919 -12.814 13.191 1.00 61.78 80 PRO A CA 1
ATOM 643 C C . PRO A 1 80 ? 10.552 -12.127 14.528 1.00 61.78 80 PRO A C 1
ATOM 645 O O . PRO A 1 80 ? 10.153 -12.827 15.452 1.00 61.78 80 PRO A O 1
ATOM 648 N N . TYR A 1 81 ? 10.629 -10.800 14.667 1.00 63.50 81 TYR A N 1
ATOM 649 C CA . TYR A 1 81 ? 10.421 -10.089 15.942 1.00 63.50 81 TYR A CA 1
ATOM 650 C C . TYR A 1 81 ? 9.188 -9.165 15.960 1.00 63.50 81 TYR A C 1
ATOM 652 O O . TYR A 1 81 ? 9.188 -8.146 16.649 1.00 63.50 81 TYR A O 1
ATOM 660 N N . ASN A 1 82 ? 8.138 -9.459 15.186 1.00 62.84 82 ASN A N 1
ATOM 661 C CA . ASN A 1 82 ? 6.979 -8.558 15.128 1.00 62.84 82 ASN A CA 1
ATOM 662 C C . ASN A 1 82 ? 6.023 -8.717 16.306 1.00 62.84 82 ASN A C 1
ATOM 664 O O . ASN A 1 82 ? 5.732 -9.820 16.759 1.00 62.84 82 ASN A O 1
ATOM 668 N N . VAL A 1 83 ? 5.412 -7.591 16.673 1.00 62.84 83 VAL A N 1
ATOM 669 C CA . VAL A 1 83 ? 4.317 -7.494 17.650 1.00 62.84 83 VAL A CA 1
ATOM 670 C C . VAL A 1 83 ? 3.001 -8.070 17.098 1.00 62.84 83 VAL A C 1
ATOM 672 O O . VAL A 1 83 ? 2.143 -8.506 17.861 1.00 62.84 83 VAL A O 1
ATOM 675 N N . ILE A 1 84 ? 2.834 -8.097 15.771 1.00 66.75 84 ILE A N 1
ATOM 676 C CA . ILE A 1 84 ? 1.697 -8.739 15.096 1.00 66.75 84 ILE A CA 1
ATOM 677 C C . ILE A 1 84 ? 2.174 -10.096 14.568 1.00 66.75 84 ILE A C 1
ATOM 679 O O . ILE A 1 84 ? 2.925 -10.163 13.597 1.00 66.75 84 ILE A O 1
ATOM 683 N N . SER A 1 85 ? 1.768 -11.181 15.226 1.00 67.00 85 SER A N 1
ATOM 684 C CA . SER A 1 85 ? 2.199 -12.539 14.872 1.00 67.00 85 SER A CA 1
ATOM 685 C C . SER A 1 85 ? 1.527 -13.056 13.599 1.00 67.00 85 SER A C 1
ATOM 687 O O . SER A 1 85 ? 2.190 -13.697 12.789 1.00 67.00 85 SER A O 1
ATOM 689 N N . ASN A 1 86 ? 0.253 -12.712 13.377 1.00 81.56 86 ASN A N 1
ATOM 690 C CA . ASN A 1 86 ? -0.519 -13.134 12.210 1.00 81.56 86 ASN A CA 1
ATOM 691 C C . ASN A 1 86 ? -1.238 -11.949 11.568 1.00 81.56 86 ASN A C 1
ATOM 693 O O . ASN A 1 86 ? -1.980 -11.221 12.226 1.00 81.56 86 ASN A O 1
ATOM 697 N N . LEU A 1 87 ? -1.031 -11.773 10.264 1.00 89.50 87 LEU A N 1
ATOM 698 C CA . LEU A 1 87 ? -1.776 -10.794 9.486 1.00 89.50 87 LEU A CA 1
ATOM 699 C C . LEU A 1 87 ? -3.158 -11.344 9.114 1.00 89.50 87 LEU A C 1
ATOM 701 O O . LEU A 1 87 ? -3.258 -12.522 8.759 1.00 89.50 87 LEU A O 1
ATOM 705 N N . PRO A 1 88 ? -4.201 -10.496 9.110 1.00 93.62 88 PRO A N 1
ATOM 706 C CA . PRO A 1 88 ? -5.492 -10.847 8.535 1.00 93.62 88 PRO A CA 1
ATOM 707 C C . PRO A 1 88 ? -5.348 -11.385 7.096 1.00 93.62 88 PRO A C 1
ATOM 709 O O . PRO A 1 88 ? -4.498 -10.881 6.352 1.00 93.62 88 PRO A O 1
ATOM 712 N N . PRO A 1 89 ? -6.148 -12.381 6.666 1.00 94.88 89 PRO A N 1
ATOM 713 C CA . PRO A 1 89 ? -5.926 -13.102 5.408 1.00 94.88 89 PRO A CA 1
ATOM 714 C C . PRO A 1 89 ? -5.808 -12.232 4.149 1.00 94.88 89 PRO A C 1
ATOM 716 O O . PRO A 1 89 ? -4.950 -12.490 3.307 1.00 94.88 89 PRO A O 1
ATOM 719 N N . ALA A 1 90 ? -6.619 -11.181 4.018 1.00 96.00 90 ALA A N 1
ATOM 720 C CA . ALA A 1 90 ? -6.581 -10.283 2.867 1.00 96.00 90 ALA A CA 1
ATOM 721 C C . ALA A 1 90 ? -5.317 -9.415 2.861 1.00 96.00 90 ALA A C 1
ATOM 723 O O . ALA A 1 90 ? -4.711 -9.188 1.813 1.00 96.00 90 ALA A O 1
ATOM 724 N N . ILE A 1 91 ? -4.865 -8.995 4.045 1.00 95.44 91 ILE A N 1
ATOM 725 C CA . ILE A 1 91 ? -3.604 -8.268 4.209 1.00 95.44 91 ILE A CA 1
ATOM 726 C C . ILE A 1 91 ? -2.416 -9.204 3.953 1.00 95.44 91 ILE A C 1
ATOM 728 O O . ILE A 1 91 ? -1.469 -8.822 3.271 1.00 95.44 91 ILE A O 1
ATOM 732 N N . ALA A 1 92 ? -2.468 -10.446 4.437 1.00 94.50 92 ALA A N 1
ATOM 733 C CA . ALA A 1 92 ? -1.443 -11.455 4.183 1.00 94.50 92 ALA A CA 1
ATOM 734 C C . ALA A 1 92 ? -1.339 -11.805 2.684 1.00 94.50 92 ALA A C 1
ATOM 736 O O . ALA A 1 92 ? -0.234 -11.891 2.140 1.00 94.50 92 ALA A O 1
ATOM 737 N N . GLY A 1 93 ? -2.478 -11.941 1.993 1.00 95.38 93 GLY A N 1
ATOM 738 C CA . GLY A 1 93 ? -2.566 -12.265 0.564 1.00 95.38 93 GLY A CA 1
ATOM 739 C C . GLY A 1 93 ? -1.903 -11.231 -0.354 1.00 95.38 93 GLY A C 1
ATOM 740 O O . GLY A 1 93 ? -1.358 -11.580 -1.406 1.00 95.38 93 GLY A O 1
ATOM 741 N N . LEU A 1 94 ? -1.830 -9.971 0.083 1.00 96.00 94 LEU A N 1
ATOM 742 C CA . LEU A 1 94 ? -1.079 -8.916 -0.602 1.00 96.00 94 LEU A CA 1
ATOM 743 C C . LEU A 1 94 ? 0.439 -9.160 -0.629 1.00 96.00 94 LEU A C 1
ATOM 745 O O . LEU A 1 94 ? 1.130 -8.558 -1.457 1.00 96.00 94 LEU A O 1
ATOM 749 N N . LYS A 1 95 ? 0.962 -10.044 0.233 1.00 93.81 95 LYS A N 1
ATOM 750 C CA . LYS A 1 95 ? 2.396 -10.295 0.464 1.00 93.81 95 LYS A CA 1
ATOM 751 C C . LYS A 1 95 ? 3.165 -9.004 0.796 1.00 93.81 95 LYS A C 1
ATOM 753 O O . LYS A 1 95 ? 4.064 -8.613 0.042 1.00 93.81 95 LYS A O 1
ATOM 758 N N . PRO A 1 96 ? 2.791 -8.307 1.882 1.00 93.25 96 PRO A N 1
ATOM 759 C CA . PRO A 1 96 ? 3.390 -7.034 2.243 1.00 93.25 96 PRO A CA 1
ATOM 760 C C . PRO A 1 96 ? 4.841 -7.191 2.693 1.00 93.25 96 PRO A C 1
ATOM 762 O O . PRO A 1 96 ? 5.245 -8.203 3.259 1.00 93.25 96 PRO A O 1
ATOM 765 N N . ARG A 1 97 ? 5.632 -6.145 2.455 1.00 90.38 97 ARG A N 1
ATOM 766 C CA . ARG A 1 97 ? 7.015 -6.021 2.937 1.00 90.38 97 ARG A CA 1
ATOM 767 C C . ARG A 1 97 ? 7.103 -5.285 4.266 1.00 90.38 97 ARG A C 1
ATOM 769 O O . ARG A 1 97 ? 8.045 -5.498 5.019 1.00 90.38 97 ARG A O 1
ATOM 776 N N . LYS A 1 98 ? 6.165 -4.375 4.511 1.00 89.06 98 LYS A N 1
ATOM 777 C CA . LYS A 1 98 ? 6.055 -3.588 5.739 1.00 89.06 98 LYS A CA 1
ATOM 778 C C . LYS A 1 98 ? 4.615 -3.117 5.879 1.00 89.06 98 LYS A C 1
ATOM 780 O O . LYS A 1 98 ? 4.007 -2.748 4.874 1.00 89.06 98 LYS A O 1
ATOM 785 N N . ILE A 1 99 ? 4.093 -3.122 7.095 1.00 91.12 99 ILE A N 1
ATOM 786 C CA . ILE A 1 99 ? 2.813 -2.510 7.436 1.00 91.12 99 ILE A CA 1
ATOM 787 C C . ILE A 1 99 ? 3.054 -1.574 8.610 1.00 91.12 99 ILE A C 1
ATOM 789 O O . ILE A 1 99 ? 3.763 -1.931 9.548 1.00 91.12 99 ILE A O 1
ATOM 793 N N . GLU A 1 100 ? 2.483 -0.382 8.540 1.00 89.25 100 GLU A N 1
ATOM 794 C CA . GLU A 1 100 ? 2.522 0.610 9.609 1.00 89.25 100 GLU A CA 1
ATOM 795 C C . GLU A 1 100 ? 1.107 1.129 9.835 1.00 89.25 100 GLU A C 1
ATOM 797 O O . GLU A 1 100 ? 0.442 1.522 8.879 1.00 89.25 100 GLU A O 1
ATOM 802 N N . GLY A 1 101 ? 0.651 1.123 11.080 1.00 89.31 101 GLY A N 1
ATOM 803 C CA . GLY A 1 101 ? -0.499 1.898 11.520 1.00 89.31 101 GLY A CA 1
ATOM 804 C C . GLY A 1 101 ? 0.007 3.142 12.226 1.00 89.31 101 GLY A C 1
ATOM 805 O O 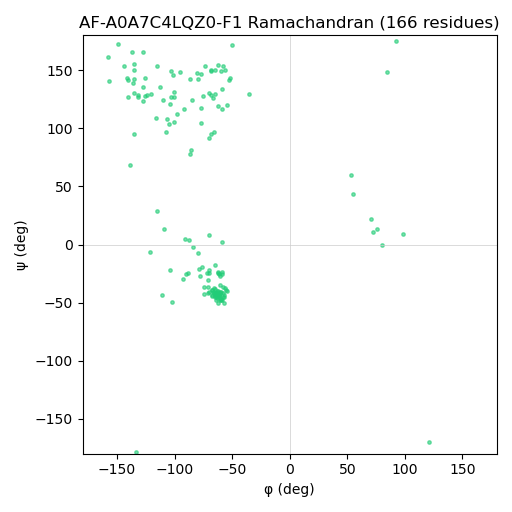. GLY A 1 101 ? 0.897 3.037 13.070 1.00 89.31 101 GLY A O 1
ATOM 806 N N . TYR A 1 102 ? -0.527 4.303 11.865 1.00 78.94 102 TYR A N 1
ATOM 807 C CA . TYR A 1 102 ? -0.193 5.566 12.512 1.00 78.94 102 TYR A CA 1
ATOM 808 C C . TYR A 1 102 ? -1.460 6.374 12.780 1.00 78.94 102 TYR A C 1
ATOM 810 O O . TYR A 1 102 ? -2.367 6.395 11.941 1.00 78.94 102 TYR A O 1
ATOM 818 N N . ALA A 1 103 ? -1.481 7.047 13.928 1.00 74.00 103 ALA A N 1
ATOM 819 C CA . ALA A 1 103 ? -2.525 7.975 14.329 1.00 74.00 103 ALA A CA 1
ATOM 820 C C . ALA A 1 103 ? -1.875 9.231 14.923 1.00 74.00 103 ALA A C 1
ATOM 822 O O . ALA A 1 103 ? -1.545 9.272 16.107 1.00 74.00 103 ALA A O 1
ATOM 823 N N . ALA A 1 104 ? -1.681 10.268 14.109 1.00 69.75 104 ALA A N 1
ATOM 824 C CA . ALA A 1 104 ? -1.303 11.569 14.650 1.00 69.75 104 ALA A CA 1
ATOM 825 C C . ALA A 1 104 ? -2.515 12.233 15.330 1.00 69.75 104 ALA A C 1
ATOM 827 O O . ALA A 1 104 ? -3.654 12.008 14.908 1.00 69.75 104 ALA A O 1
ATOM 828 N N . PRO A 1 105 ? -2.300 13.116 16.322 1.00 67.38 105 PRO A N 1
ATOM 829 C CA . PRO A 1 105 ? -3.355 13.991 16.818 1.00 67.38 105 PRO A CA 1
ATOM 830 C C . PRO A 1 105 ? -3.970 14.778 15.649 1.00 67.38 105 PRO A C 1
ATOM 832 O O . PRO A 1 105 ? -3.268 15.527 14.972 1.00 67.38 105 PRO A O 1
ATOM 835 N N . ASN A 1 106 ? -5.276 14.609 15.424 1.00 74.69 106 ASN A N 1
ATOM 836 C CA . ASN A 1 106 ? -6.052 15.201 14.319 1.00 74.69 106 ASN A CA 1
ATOM 837 C C . ASN A 1 106 ? -5.803 14.623 12.911 1.00 74.69 106 ASN A C 1
ATOM 839 O O . ASN A 1 106 ? -6.300 15.184 11.934 1.00 74.69 106 ASN A O 1
ATOM 843 N N . GLU A 1 107 ? -5.093 13.501 12.778 1.00 79.50 107 GLU A N 1
ATOM 844 C CA . GLU A 1 107 ? -5.005 12.753 11.518 1.00 79.50 107 GLU A CA 1
ATOM 845 C C . GLU A 1 107 ? -5.892 11.497 11.563 1.00 79.50 107 GLU A C 1
ATOM 847 O O . GLU A 1 107 ? -6.104 10.925 12.636 1.00 79.50 107 GLU A O 1
ATOM 852 N N . PRO A 1 108 ? -6.436 11.039 10.418 1.00 86.56 108 PRO A N 1
ATOM 853 C CA . PRO A 1 108 ? -7.135 9.763 10.385 1.00 86.56 108 PRO A CA 1
ATOM 854 C C . PRO A 1 108 ? -6.196 8.612 10.727 1.00 86.56 108 PRO A C 1
ATOM 856 O O . PRO A 1 108 ? -5.002 8.642 10.431 1.00 86.56 108 PRO A O 1
ATOM 859 N N . LEU A 1 109 ? -6.786 7.533 11.227 1.00 89.62 109 LEU A N 1
ATOM 860 C CA . LEU A 1 109 ? -6.140 6.233 11.292 1.00 89.62 109 LEU A CA 1
ATOM 861 C C . LEU A 1 109 ? -5.835 5.768 9.870 1.00 89.62 109 LEU A C 1
ATOM 863 O O . LEU A 1 109 ? -6.745 5.603 9.053 1.00 89.62 109 LEU A O 1
ATOM 867 N N . ILE A 1 110 ? -4.559 5.555 9.561 1.00 90.81 110 ILE A N 1
ATOM 868 C CA . ILE A 1 110 ? -4.132 5.063 8.249 1.00 90.81 110 ILE A CA 1
ATOM 869 C C . ILE A 1 110 ? -3.281 3.814 8.436 1.00 90.81 110 ILE A C 1
ATOM 871 O O . ILE A 1 110 ? -2.270 3.839 9.138 1.00 90.81 110 ILE A O 1
ATOM 875 N N . VAL A 1 111 ? -3.648 2.741 7.733 1.00 92.75 111 VAL A N 1
ATOM 876 C CA . VAL A 1 111 ? -2.774 1.580 7.536 1.00 92.75 111 VAL A CA 1
ATOM 877 C C . VAL A 1 111 ? -1.980 1.773 6.252 1.00 92.75 111 VAL A C 1
ATOM 879 O O . VAL A 1 111 ? -2.534 1.818 5.154 1.00 92.75 111 VAL A O 1
ATOM 882 N N . ARG A 1 112 ? -0.660 1.871 6.374 1.00 92.12 112 ARG A N 1
ATOM 883 C CA . ARG A 1 112 ? 0.285 1.974 5.261 1.00 92.12 112 ARG A CA 1
ATOM 884 C C . ARG A 1 112 ? 0.867 0.596 4.976 1.00 92.12 112 ARG A C 1
ATOM 886 O O . ARG A 1 112 ? 1.641 0.065 5.765 1.00 92.12 112 ARG A O 1
ATOM 893 N N . ILE A 1 113 ? 0.527 0.026 3.827 1.00 93.69 113 ILE A N 1
ATOM 894 C CA . ILE A 1 113 ? 0.972 -1.290 3.367 1.00 93.69 113 ILE A CA 1
ATOM 895 C C . ILE A 1 113 ? 2.004 -1.097 2.255 1.00 93.69 113 ILE A C 1
ATOM 897 O O . ILE A 1 113 ? 1.676 -0.723 1.132 1.00 93.69 113 ILE A O 1
ATOM 901 N N . ARG A 1 114 ? 3.275 -1.376 2.537 1.00 92.06 114 ARG A N 1
ATOM 902 C CA . ARG A 1 114 ? 4.353 -1.362 1.539 1.00 92.06 114 ARG A CA 1
ATOM 903 C C . ARG A 1 114 ? 4.408 -2.707 0.821 1.00 92.06 114 ARG A C 1
ATOM 905 O O . ARG A 1 114 ? 4.595 -3.737 1.467 1.00 92.06 114 ARG A O 1
ATOM 912 N N . LEU A 1 115 ? 4.316 -2.696 -0.507 1.00 92.56 115 LEU A N 1
ATOM 913 C CA . LEU A 1 115 ? 4.247 -3.910 -1.334 1.00 92.56 115 LEU A CA 1
ATOM 914 C C . LEU A 1 115 ? 5.515 -4.102 -2.169 1.00 92.56 115 LEU A C 1
ATOM 916 O O . LEU A 1 115 ? 6.070 -5.200 -2.222 1.00 92.56 115 LEU A O 1
ATOM 920 N N . PHE A 1 116 ? 6.014 -3.022 -2.768 1.00 89.38 116 PHE A N 1
ATOM 921 C CA . PHE A 1 116 ? 7.264 -3.015 -3.520 1.00 89.38 116 PHE A CA 1
ATOM 922 C C . PHE A 1 116 ? 8.203 -1.917 -3.036 1.00 89.38 116 PHE A C 1
ATOM 924 O O . PHE A 1 116 ? 7.825 -1.007 -2.297 1.00 89.38 116 PHE A O 1
ATOM 931 N N . GLY A 1 117 ? 9.453 -2.049 -3.465 1.00 79.44 117 GLY A N 1
ATOM 932 C CA . GLY A 1 117 ? 10.546 -1.209 -3.022 1.00 79.44 117 GLY A CA 1
ATOM 933 C C . GLY A 1 117 ? 11.162 -1.704 -1.718 1.00 79.44 117 GLY A C 1
ATOM 934 O O . GLY A 1 117 ? 10.531 -2.339 -0.870 1.00 79.44 117 GLY A O 1
ATOM 935 N N . THR A 1 118 ? 12.452 -1.455 -1.599 1.00 61.19 118 THR A N 1
ATOM 936 C CA . THR A 1 118 ? 13.273 -1.591 -0.393 1.00 61.19 118 THR A CA 1
ATOM 937 C C . THR A 1 118 ? 14.278 -0.450 -0.460 1.00 61.19 118 THR A C 1
ATOM 939 O O . THR A 1 118 ? 14.545 0.037 -1.559 1.00 61.19 118 THR A O 1
ATOM 942 N N . HIS A 1 119 ? 14.783 0.002 0.691 1.00 50.88 119 HIS A N 1
ATOM 943 C CA . HIS A 1 119 ? 15.822 1.032 0.777 1.00 50.88 119 HIS A CA 1
ATOM 944 C C . HIS A 1 119 ? 16.833 0.926 -0.377 1.00 50.88 119 HIS A C 1
ATOM 946 O O . HIS A 1 119 ? 17.332 -0.160 -0.673 1.00 50.88 119 HIS A O 1
ATOM 952 N N . SER A 1 120 ? 17.086 2.054 -1.047 1.00 41.75 120 SER A N 1
ATOM 953 C CA . SER A 1 120 ? 18.023 2.145 -2.165 1.00 41.75 120 SER A CA 1
ATOM 954 C C . SER A 1 120 ? 19.450 1.986 -1.646 1.00 41.75 120 SER A C 1
ATOM 956 O O . SER A 1 120 ? 20.088 2.957 -1.257 1.00 41.75 120 SER A O 1
ATOM 958 N N . THR A 1 121 ? 19.970 0.764 -1.626 1.00 39.72 121 THR A N 1
ATOM 959 C CA . THR A 1 121 ? 21.412 0.520 -1.523 1.00 39.72 121 THR A CA 1
ATOM 960 C C . THR A 1 121 ? 21.992 0.545 -2.943 1.00 39.72 121 THR A C 1
ATOM 962 O O . THR A 1 121 ? 22.179 -0.504 -3.554 1.00 39.72 121 THR A O 1
ATOM 965 N N . GLY A 1 122 ? 22.185 1.737 -3.524 1.00 43.44 122 GLY A N 1
ATOM 966 C CA . GLY A 1 122 ? 22.778 1.920 -4.863 1.00 43.44 122 GLY A CA 1
ATOM 967 C C . GLY A 1 122 ? 21.894 2.638 -5.896 1.00 43.44 122 GLY A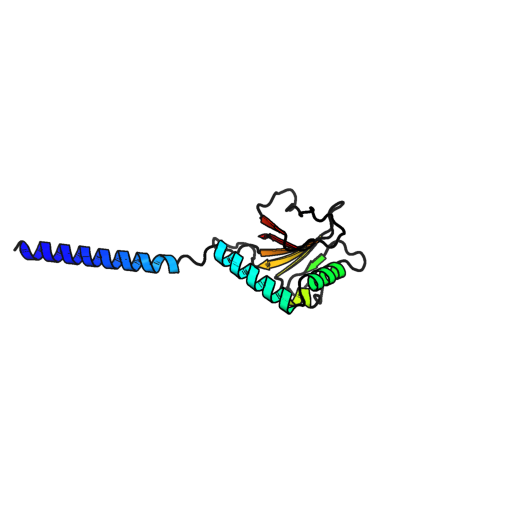 C 1
ATOM 968 O O . GLY A 1 122 ? 20.850 3.193 -5.563 1.00 43.44 122 GLY A O 1
ATOM 969 N N . THR A 1 123 ? 22.329 2.637 -7.163 1.00 45.53 123 THR A N 1
ATOM 970 C CA . THR A 1 123 ? 21.777 3.430 -8.289 1.00 45.53 123 THR A CA 1
ATOM 971 C C . THR A 1 123 ? 20.563 2.817 -9.009 1.00 45.53 123 THR A C 1
ATOM 973 O O . THR A 1 123 ? 20.018 3.441 -9.917 1.00 45.53 123 THR A O 1
ATOM 976 N N . ARG A 1 124 ? 20.097 1.617 -8.626 1.00 55.06 124 ARG A N 1
ATOM 977 C CA . ARG A 1 124 ? 18.902 0.953 -9.199 1.00 55.06 124 ARG A CA 1
ATOM 978 C C . ARG A 1 124 ? 18.055 0.273 -8.113 1.00 55.06 124 ARG A C 1
ATOM 980 O O . ARG A 1 124 ? 17.977 -0.950 -8.041 1.00 55.06 124 ARG A O 1
ATOM 987 N N . GLY A 1 125 ? 17.428 1.068 -7.248 1.00 59.16 125 GLY A N 1
ATOM 988 C CA . GLY A 1 125 ? 16.411 0.580 -6.312 1.00 59.16 125 GLY A CA 1
ATOM 989 C C . GLY A 1 125 ? 15.060 0.343 -6.998 1.00 59.16 125 GLY A C 1
ATOM 990 O O . GLY A 1 125 ? 14.693 1.065 -7.920 1.00 59.16 125 GLY A O 1
ATOM 991 N N . ILE A 1 126 ? 14.293 -0.656 -6.547 1.00 62.38 126 ILE A N 1
ATOM 992 C CA . ILE A 1 126 ? 12.873 -0.781 -6.918 1.00 62.38 126 ILE A CA 1
ATOM 993 C C . ILE A 1 126 ? 12.128 0.389 -6.251 1.00 62.38 126 ILE A C 1
ATOM 995 O O . ILE A 1 126 ? 12.280 0.562 -5.039 1.00 62.38 126 ILE A O 1
ATOM 999 N N . PRO A 1 127 ? 11.325 1.170 -6.988 1.00 70.25 127 PRO A N 1
ATOM 1000 C CA . PRO A 1 127 ? 10.634 2.322 -6.448 1.00 70.25 127 PRO A CA 1
ATOM 1001 C C . PRO A 1 127 ? 9.570 1.832 -5.478 1.00 70.25 127 PRO A C 1
ATOM 1003 O O . PRO A 1 127 ? 9.034 0.721 -5.607 1.00 70.25 127 PRO A O 1
ATOM 1006 N N . TYR A 1 128 ? 9.310 2.658 -4.474 1.00 80.44 128 TYR A N 1
ATOM 1007 C CA . TYR A 1 128 ? 8.268 2.386 -3.507 1.00 80.44 128 TYR A CA 1
ATOM 1008 C C . TYR A 1 128 ? 6.925 2.250 -4.235 1.00 80.44 128 TYR A C 1
ATOM 1010 O O . TYR A 1 128 ? 6.597 3.040 -5.112 1.00 80.44 128 TYR A O 1
ATOM 1018 N N . TYR A 1 129 ? 6.169 1.213 -3.889 1.00 89.25 129 TYR A N 1
ATOM 1019 C CA . TYR A 1 129 ? 4.757 1.115 -4.235 1.00 89.25 129 TYR A CA 1
ATOM 1020 C C . TYR A 1 129 ? 4.032 0.516 -3.039 1.00 89.25 129 TYR A C 1
ATOM 1022 O O . TYR A 1 129 ? 4.409 -0.554 -2.535 1.00 89.25 129 TYR A O 1
ATOM 1030 N N . GLY A 1 130 ? 2.994 1.199 -2.583 1.00 92.81 130 GLY A N 1
ATOM 1031 C CA . GLY A 1 130 ? 2.199 0.777 -1.444 1.00 92.81 130 GLY A CA 1
ATOM 1032 C C . GLY A 1 130 ? 0.747 1.210 -1.546 1.00 92.81 130 GLY A C 1
ATOM 1033 O O . GLY A 1 130 ? 0.365 1.967 -2.435 1.00 92.81 130 GLY A O 1
ATOM 1034 N N . LEU A 1 131 ? -0.045 0.706 -0.607 1.00 95.25 131 LEU A N 1
ATOM 1035 C CA . LEU A 1 131 ? -1.430 1.094 -0.391 1.00 95.25 131 LEU A CA 1
ATOM 1036 C C . LEU A 1 131 ? -1.546 1.812 0.945 1.00 95.25 131 LEU A C 1
ATOM 1038 O O . LEU A 1 131 ? -0.984 1.358 1.940 1.00 95.25 131 LEU A O 1
ATOM 1042 N N . TRP A 1 132 ? -2.271 2.918 0.974 1.00 93.81 132 TRP A N 1
ATOM 1043 C CA . TRP A 1 132 ? -2.679 3.594 2.197 1.00 93.81 132 TRP A CA 1
ATOM 1044 C C . TRP A 1 132 ? -4.182 3.415 2.351 1.00 93.81 132 TRP A C 1
ATOM 1046 O O . TRP A 1 132 ? -4.948 3.737 1.442 1.00 93.81 132 TRP A O 1
ATOM 1056 N N . VAL A 1 133 ? -4.588 2.863 3.489 1.00 94.50 133 VAL A N 1
ATOM 1057 C CA . VAL A 1 133 ? -5.974 2.515 3.787 1.00 94.50 133 VAL A CA 1
ATOM 1058 C C . VAL A 1 133 ? -6.445 3.364 4.960 1.00 94.50 133 VAL A C 1
ATOM 1060 O O . VAL A 1 133 ? -5.999 3.177 6.092 1.00 94.50 133 VAL A O 1
ATOM 1063 N N . VAL A 1 134 ? -7.329 4.316 4.676 1.00 93.00 134 VAL A N 1
ATOM 1064 C CA . VAL A 1 134 ? -7.936 5.218 5.656 1.00 93.00 134 VAL A CA 1
ATOM 1065 C C . VAL A 1 134 ? -9.019 4.459 6.422 1.00 93.00 134 VAL A C 1
ATOM 1067 O O . VAL A 1 134 ? -10.006 3.989 5.855 1.00 93.00 134 VAL A O 1
ATOM 1070 N N . CYS A 1 135 ? -8.811 4.333 7.726 1.00 91.12 135 CYS A N 1
ATOM 1071 C CA . CYS A 1 135 ? -9.614 3.555 8.668 1.00 91.12 135 CYS A CA 1
ATOM 1072 C C . CYS A 1 135 ? -10.431 4.447 9.619 1.00 91.12 135 CYS A C 1
ATOM 1074 O O . CYS A 1 135 ? -10.978 3.969 10.606 1.00 91.12 135 CYS A O 1
ATOM 1076 N N . SER A 1 136 ? -10.535 5.744 9.327 1.00 88.31 136 SER A N 1
ATOM 1077 C CA . SER A 1 136 ? -11.415 6.678 10.034 1.00 88.31 136 SER A CA 1
ATOM 1078 C C . SER A 1 136 ? -12.497 7.215 9.098 1.00 88.31 136 SER A C 1
ATOM 1080 O O . SER A 1 136 ? -12.261 7.294 7.888 1.00 88.31 136 SER A O 1
ATOM 1082 N N . PRO A 1 137 ? -13.661 7.630 9.628 1.00 85.50 137 PRO A N 1
ATOM 1083 C CA . PRO A 1 137 ? -14.645 8.371 8.850 1.00 85.50 137 PRO A CA 1
ATOM 1084 C C . PRO A 1 137 ? -14.004 9.661 8.330 1.00 85.50 137 PRO A C 1
ATOM 1086 O O . PRO A 1 137 ? -13.579 10.503 9.119 1.00 85.50 137 PRO A O 1
ATOM 1089 N N . MET A 1 138 ? -13.902 9.797 7.011 1.00 84.88 138 MET A N 1
ATOM 1090 C CA . MET A 1 138 ? -13.323 10.965 6.351 1.00 84.88 138 MET A CA 1
ATOM 1091 C C . MET A 1 138 ? -14.209 11.388 5.175 1.00 84.88 138 MET A C 1
ATOM 1093 O O . MET A 1 138 ? -14.867 10.532 4.576 1.00 84.88 138 MET A O 1
ATOM 1097 N N . PRO A 1 139 ? -14.238 12.686 4.824 1.00 82.31 139 PRO A N 1
ATOM 1098 C CA . PRO A 1 139 ? -14.928 13.155 3.628 1.00 82.31 139 PRO A CA 1
ATOM 1099 C C . PRO A 1 139 ? -14.413 12.448 2.371 1.00 82.31 139 PRO A C 1
ATOM 1101 O O . PRO A 1 139 ? -13.228 12.137 2.273 1.00 82.31 139 PRO A O 1
ATOM 1104 N N . GLU A 1 140 ? -15.256 12.272 1.353 1.00 82.56 140 GLU A N 1
ATOM 1105 C CA . GLU A 1 140 ? -14.822 11.651 0.090 1.00 82.56 140 GLU A CA 1
ATOM 1106 C C . GLU A 1 140 ? -13.725 12.447 -0.634 1.00 82.56 140 GLU A C 1
ATOM 1108 O O . GLU A 1 140 ? -12.971 11.890 -1.435 1.00 82.56 140 GLU A O 1
ATOM 1113 N N . THR A 1 141 ? -13.634 13.747 -0.356 1.00 84.75 141 THR A N 1
ATOM 1114 C CA . THR A 1 141 ? -12.607 14.656 -0.875 1.00 84.75 141 THR A CA 1
ATOM 1115 C C . THR A 1 141 ? -11.278 14.552 -0.130 1.00 84.75 141 THR A C 1
ATOM 1117 O O . THR A 1 141 ? -10.302 15.169 -0.554 1.00 84.75 141 THR A O 1
ATOM 1120 N N . TYR A 1 142 ? -11.213 13.789 0.965 1.00 84.75 142 TYR A N 1
ATOM 1121 C CA . TYR A 1 142 ? -9.989 13.614 1.729 1.00 84.75 142 TYR A CA 1
ATOM 1122 C C . TYR A 1 142 ? -8.924 12.899 0.895 1.00 84.75 142 TYR A C 1
ATOM 1124 O O . TYR A 1 142 ? -9.159 11.834 0.320 1.00 84.75 142 TYR A O 1
ATOM 1132 N N . ILE A 1 143 ? -7.727 13.482 0.865 1.00 85.69 143 ILE A N 1
ATOM 1133 C CA . ILE A 1 143 ? -6.525 12.871 0.306 1.00 85.69 143 ILE A CA 1
ATOM 1134 C C . ILE A 1 143 ? -5.456 12.955 1.397 1.00 85.69 143 ILE A C 1
ATOM 1136 O O . ILE A 1 143 ? -5.175 14.058 1.874 1.00 85.69 143 ILE A O 1
ATOM 1140 N N . PRO A 1 144 ? -4.867 11.824 1.817 1.00 83.56 144 PRO A N 1
ATOM 1141 C CA . PRO A 1 144 ? -3.825 11.849 2.828 1.00 83.56 144 PRO A CA 1
ATOM 1142 C C . PRO A 1 144 ? -2.587 12.585 2.311 1.00 83.56 144 PRO A C 1
ATOM 1144 O O . PRO A 1 144 ? -2.302 12.583 1.115 1.00 83.56 144 PRO A O 1
ATOM 1147 N N . THR A 1 145 ? -1.838 13.213 3.212 1.00 79.12 145 THR A N 1
ATOM 1148 C CA . THR A 1 145 ? -0.611 13.947 2.883 1.00 79.12 145 THR A CA 1
ATOM 1149 C C . THR A 1 145 ? 0.626 13.116 3.220 1.00 79.12 145 THR A C 1
ATOM 1151 O O . THR A 1 145 ? 0.653 12.347 4.183 1.00 79.12 145 THR A O 1
ATOM 1154 N N . ILE A 1 146 ? 1.683 13.259 2.417 1.00 70.62 146 ILE A N 1
ATOM 1155 C CA . ILE A 1 146 ? 2.974 12.615 2.681 1.00 70.62 146 ILE A CA 1
ATOM 1156 C C . ILE A 1 146 ? 3.797 13.510 3.610 1.00 70.62 146 ILE A C 1
ATOM 1158 O O . ILE A 1 146 ? 4.673 14.248 3.168 1.00 70.62 146 ILE A O 1
ATOM 1162 N N . ASN A 1 147 ? 3.522 13.431 4.910 1.00 62.91 147 ASN A N 1
ATOM 1163 C CA . ASN A 1 147 ? 4.343 14.070 5.934 1.00 62.91 147 ASN A CA 1
ATOM 1164 C C . ASN A 1 147 ? 5.177 12.999 6.651 1.00 62.91 147 ASN A C 1
ATOM 1166 O O . ASN A 1 147 ? 4.663 12.236 7.467 1.00 62.91 147 ASN A O 1
ATOM 1170 N N . PHE A 1 148 ? 6.473 12.916 6.337 1.00 56.50 148 PHE A N 1
ATOM 1171 C CA . PHE A 1 148 ? 7.426 12.091 7.084 1.00 56.50 148 PHE A CA 1
ATOM 1172 C C . PHE A 1 148 ? 8.334 13.014 7.903 1.00 56.50 148 PHE A C 1
ATOM 1174 O O . PHE A 1 148 ? 9.295 13.565 7.374 1.00 56.50 148 PHE A O 1
ATOM 1181 N N . GLY A 1 149 ? 8.016 13.210 9.188 1.00 46.41 149 GLY A N 1
ATOM 1182 C CA . GLY A 1 149 ? 8.920 13.862 10.147 1.00 46.41 149 GLY A CA 1
ATOM 1183 C C . GLY A 1 149 ? 9.414 15.255 9.734 1.00 46.41 149 GLY A C 1
ATOM 1184 O O . GLY A 1 149 ? 10.602 15.536 9.844 1.00 46.41 149 GLY A O 1
ATOM 1185 N N . GLY A 1 150 ? 8.529 16.109 9.206 1.00 42.34 150 GLY A N 1
ATOM 1186 C CA . GLY A 1 150 ? 8.876 17.479 8.802 1.00 42.34 150 GLY A CA 1
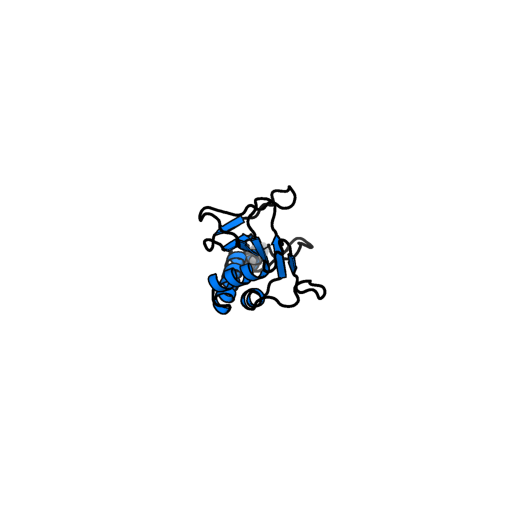ATOM 1187 C C . GLY A 1 150 ? 9.565 17.610 7.438 1.00 42.34 150 GLY A C 1
ATOM 1188 O O . GLY A 1 150 ? 9.835 18.726 7.008 1.00 42.34 150 GLY A O 1
ATOM 1189 N N . SER A 1 151 ? 9.810 16.504 6.727 1.00 39.53 151 SER A N 1
ATOM 1190 C CA . SER A 1 151 ? 10.243 16.525 5.327 1.00 39.53 151 SER A CA 1
ATOM 1191 C C . SER A 1 151 ? 9.084 16.163 4.404 1.00 39.53 151 SER A C 1
ATOM 1193 O O . SER A 1 151 ? 8.507 15.076 4.497 1.00 39.53 151 SER A O 1
ATOM 1195 N N . THR A 1 152 ? 8.749 17.075 3.490 1.00 47.09 152 THR A N 1
ATOM 1196 C CA . THR A 1 152 ? 7.833 16.812 2.377 1.00 47.09 152 THR A CA 1
ATOM 1197 C C . THR A 1 152 ? 8.526 15.844 1.425 1.00 47.09 152 THR A C 1
ATOM 1199 O O . THR A 1 152 ? 9.351 16.239 0.603 1.00 47.09 152 THR A O 1
ATOM 1202 N N . VAL A 1 153 ? 8.258 14.548 1.568 1.00 52.72 153 VAL A N 1
ATOM 1203 C CA . VAL A 1 153 ? 8.779 13.562 0.619 1.00 52.72 153 VAL A CA 1
ATOM 1204 C C . VAL A 1 153 ? 7.959 13.672 -0.661 1.00 52.72 153 VAL A C 1
ATOM 1206 O O . VAL A 1 153 ? 6.731 13.611 -0.632 1.00 52.72 153 VAL A O 1
ATOM 1209 N N . THR A 1 154 ? 8.641 13.827 -1.792 1.00 56.91 154 THR A N 1
ATOM 1210 C CA . THR A 1 154 ? 8.059 13.759 -3.132 1.00 56.91 154 THR A CA 1
ATOM 1211 C C . THR A 1 154 ? 7.559 12.341 -3.397 1.00 56.91 154 THR A C 1
ATOM 1213 O O . THR A 1 154 ? 8.319 11.457 -3.779 1.00 56.91 154 THR A O 1
ATOM 1216 N N . GLY A 1 155 ? 6.268 12.120 -3.177 1.00 67.81 155 GLY A N 1
ATOM 1217 C CA . GLY A 1 155 ? 5.552 10.931 -3.625 1.00 67.81 155 GLY A CA 1
ATOM 1218 C C . GLY A 1 155 ? 4.220 11.336 -4.241 1.00 67.81 155 GLY A C 1
ATOM 1219 O O . GLY A 1 155 ? 3.685 12.407 -3.950 1.00 67.81 155 GLY A O 1
ATOM 1220 N N . VAL A 1 156 ? 3.692 10.497 -5.122 1.00 82.50 156 VAL A N 1
ATOM 1221 C CA . VAL A 1 156 ? 2.380 10.699 -5.732 1.00 82.50 156 VAL A CA 1
ATOM 1222 C C . VAL A 1 156 ? 1.379 9.808 -5.015 1.00 82.50 156 VAL A C 1
ATOM 1224 O O . VAL A 1 156 ? 1.571 8.597 -4.915 1.00 82.50 156 VAL A O 1
ATOM 1227 N N . ILE A 1 157 ? 0.293 10.413 -4.539 1.00 87.62 157 ILE A N 1
ATOM 1228 C CA . ILE A 1 157 ? -0.857 9.699 -3.985 1.00 87.62 157 ILE A CA 1
ATOM 1229 C C . ILE A 1 157 ? -1.961 9.713 -5.031 1.00 87.62 157 ILE A C 1
ATOM 1231 O O . ILE A 1 157 ? -2.349 10.772 -5.524 1.00 87.62 157 ILE A O 1
ATOM 1235 N N . GLN A 1 158 ? -2.483 8.536 -5.359 1.00 90.94 158 GLN A N 1
ATOM 1236 C CA . GLN A 1 158 ? -3.609 8.390 -6.269 1.00 90.94 158 GLN A CA 1
ATOM 1237 C C . GLN A 1 158 ? -4.741 7.622 -5.583 1.00 90.94 158 GLN A C 1
ATOM 1239 O O . GLN A 1 158 ? -4.546 6.542 -5.029 1.00 90.94 158 GLN A O 1
ATOM 1244 N N . LYS A 1 159 ? -5.949 8.190 -5.624 1.00 92.62 159 LYS A N 1
ATOM 1245 C CA . LYS A 1 159 ? -7.156 7.573 -5.066 1.00 92.62 159 LYS A CA 1
ATOM 1246 C C . LYS A 1 159 ? -7.568 6.355 -5.906 1.00 92.62 159 LYS A C 1
ATOM 1248 O O . LYS A 1 159 ? -7.667 6.461 -7.128 1.00 92.62 159 LYS A O 1
ATOM 1253 N N . ILE A 1 160 ? -7.811 5.216 -5.252 1.00 92.88 160 ILE A N 1
ATOM 1254 C CA . ILE A 1 160 ? -8.386 4.004 -5.864 1.00 92.88 160 ILE A CA 1
ATOM 1255 C C . ILE A 1 160 ? -9.866 3.896 -5.489 1.00 92.88 160 ILE A C 1
ATOM 1257 O O . ILE A 1 160 ? -10.711 3.709 -6.359 1.00 92.88 160 ILE A O 1
ATOM 1261 N N . THR A 1 161 ? -10.174 4.035 -4.198 1.00 91.50 161 THR A N 1
ATOM 1262 C CA . THR A 1 161 ? -11.537 4.060 -3.645 1.00 91.50 161 THR A CA 1
ATOM 1263 C C . THR A 1 161 ? -11.672 5.222 -2.658 1.00 91.50 161 THR A C 1
ATOM 1265 O O . THR A 1 161 ? -10.720 5.967 -2.442 1.00 91.50 161 THR A O 1
ATOM 1268 N N . ASN A 1 162 ? -12.837 5.391 -2.025 1.00 90.19 162 ASN A N 1
ATOM 1269 C CA . ASN A 1 162 ? -13.032 6.411 -0.986 1.00 90.19 162 ASN A CA 1
ATOM 1270 C C . ASN A 1 162 ? -12.095 6.271 0.223 1.00 90.19 162 ASN A C 1
ATOM 1272 O O . ASN A 1 162 ? -11.794 7.275 0.858 1.00 90.19 162 ASN A O 1
ATOM 1276 N N . SER A 1 163 ? -11.596 5.067 0.508 1.00 91.62 163 SER A N 1
ATOM 1277 C CA . SER A 1 163 ? -10.728 4.793 1.659 1.00 91.62 163 SER A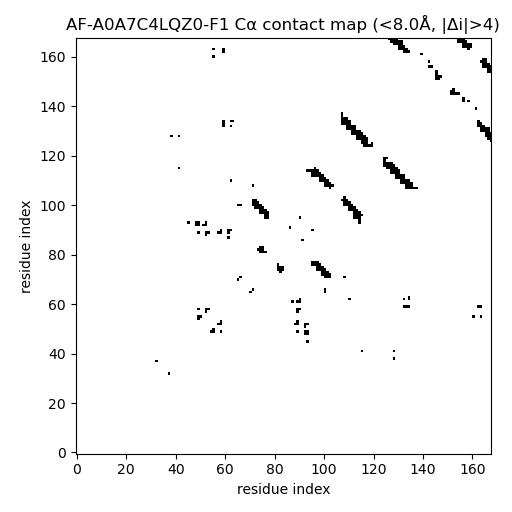 CA 1
ATOM 1278 C C . SER A 1 163 ? -9.364 4.209 1.290 1.00 91.62 163 SER A C 1
ATOM 1280 O O . SER A 1 163 ? -8.517 4.063 2.167 1.00 91.62 163 SER A O 1
ATOM 1282 N N . VAL A 1 164 ? -9.119 3.875 0.020 1.00 94.38 164 VAL A N 1
ATOM 1283 C CA . VAL A 1 164 ? -7.876 3.234 -0.428 1.00 94.38 164 VAL A CA 1
ATOM 1284 C C . VAL A 1 164 ? -7.169 4.097 -1.461 1.00 94.38 164 VAL A C 1
ATOM 1286 O O . VAL A 1 164 ? -7.741 4.483 -2.483 1.00 94.38 164 VAL A O 1
ATOM 1289 N N . PHE A 1 165 ? -5.887 4.331 -1.216 1.00 94.12 165 PHE A N 1
ATOM 1290 C CA . PHE A 1 165 ? -5.000 5.125 -2.052 1.00 94.12 165 PHE A CA 1
ATOM 1291 C C . PHE A 1 165 ? -3.766 4.298 -2.399 1.00 94.12 165 PHE A C 1
ATOM 1293 O O . PHE A 1 165 ? -3.272 3.541 -1.566 1.00 94.12 165 PHE A O 1
ATOM 1300 N N . GLU A 1 166 ? -3.242 4.441 -3.609 1.00 93.19 166 GLU A N 1
ATOM 1301 C CA . GLU A 1 166 ? -1.895 3.971 -3.934 1.00 93.19 166 GLU A CA 1
ATOM 1302 C C . GLU A 1 166 ? -0.888 5.104 -3.788 1.00 93.19 166 GLU A C 1
ATOM 1304 O O . GLU A 1 166 ? -1.203 6.272 -4.028 1.00 93.19 166 GLU A O 1
ATOM 1309 N N . VAL A 1 167 ? 0.332 4.737 -3.406 1.00 89.38 167 VAL A N 1
ATOM 1310 C CA . VAL A 1 167 ? 1.421 5.679 -3.151 1.00 89.38 167 VAL A CA 1
ATOM 1311 C C . VAL A 1 167 ? 2.699 5.163 -3.802 1.00 89.38 167 VAL A C 1
ATOM 1313 O O . VAL A 1 167 ? 3.044 3.990 -3.618 1.00 89.38 167 VAL A O 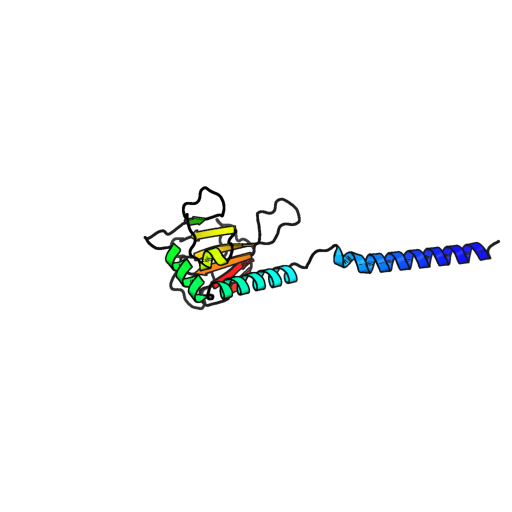1
ATOM 1316 N N . TYR A 1 168 ? 3.379 6.025 -4.563 1.00 83.06 168 TYR A N 1
ATOM 1317 C CA . TYR A 1 168 ? 4.617 5.719 -5.292 1.00 83.06 168 TYR A CA 1
ATOM 1318 C C . TYR A 1 168 ? 5.532 6.930 -5.483 1.00 83.06 168 TYR A C 1
ATOM 1320 O O . TYR A 1 168 ? 5.054 8.074 -5.325 1.00 83.06 168 TYR A O 1
#

pLDDT: mean 81.18, std 14.81, range [39.53, 98.12]

Secondary structure (DSSP, 8-state):
--HHHHHHHHHHHHHHHHHHHHHHHHHHHHSPPPHHHHHHHHHHHHHHHHHHTT-HHHHHHHHHHTTGGG---EEE-SSTT-S--S--HHHHHT--SEEEEE--TTSPPEEEEEEE-----SS-PPPPEEEEEE-S---TT-----EETTEE----EEESSSSEEEE-

Mean predicted aligned error: 10.75 Å